Protein AF-A0A1A3UWG1-F1 (afdb_monomer_lite)

Secondary structure (DSSP, 8-state):
--HHHHHHHHHHHHHHHHHHHHHHHHHHHHHHHHHHHHHH-SPPSS-SS----PPPTTS--

Structure (mmCIF, N/CA/C/O backbone):
data_AF-A0A1A3UWG1-F1
#
_entry.id   AF-A0A1A3UWG1-F1
#
loop_
_atom_site.group_PDB
_atom_site.id
_atom_site.type_symbol
_atom_site.label_atom_id
_atom_site.label_alt_id
_atom_site.label_comp_id
_atom_site.label_asym_id
_atom_site.label_entity_id
_atom_site.label_seq_id
_atom_site.pdbx_PDB_ins_code
_atom_site.Cartn_x
_atom_site.Cartn_y
_atom_site.Cartn_z
_atom_site.occupancy
_atom_site.B_iso_or_equiv
_atom_site.auth_seq_id
_atom_site.auth_comp_id
_atom_site.auth_asym_id
_atom_site.auth_atom_id
_atom_site.pdbx_PDB_model_num
ATOM 1 N N . MET A 1 1 ? 27.950 -5.175 -34.443 1.00 51.72 1 MET A N 1
ATOM 2 C CA . MET A 1 1 ? 27.963 -4.885 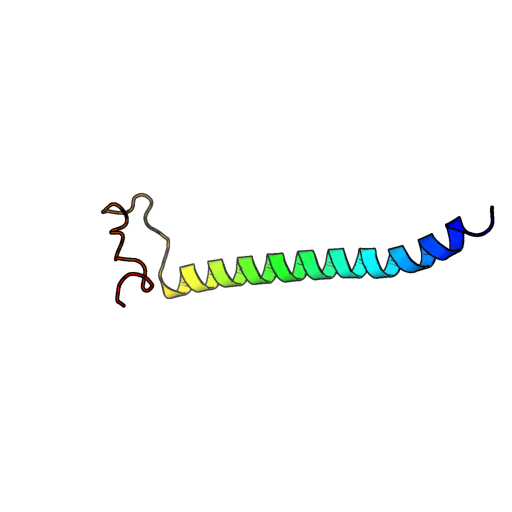-32.987 1.00 51.72 1 MET A CA 1
ATOM 3 C C . MET A 1 1 ? 27.359 -3.529 -32.556 1.00 51.72 1 MET A C 1
ATOM 5 O O . MET A 1 1 ? 27.409 -3.224 -31.377 1.00 51.72 1 MET A O 1
ATOM 9 N N . ARG A 1 2 ? 26.723 -2.713 -33.424 1.00 53.44 2 ARG A N 1
ATOM 10 C CA . ARG A 1 2 ? 26.208 -1.366 -33.043 1.00 53.44 2 ARG A CA 1
ATOM 11 C C . ARG A 1 2 ? 24.749 -1.300 -32.537 1.00 53.44 2 ARG A C 1
ATOM 13 O O . ARG A 1 2 ? 24.313 -0.241 -32.109 1.00 53.44 2 ARG A O 1
ATOM 20 N N . ARG A 1 3 ? 23.982 -2.401 -32.563 1.00 54.94 3 ARG A N 1
ATOM 21 C CA . ARG A 1 3 ? 22.550 -2.409 -32.172 1.00 54.94 3 ARG A CA 1
ATOM 22 C C . ARG A 1 3 ? 22.292 -2.600 -30.664 1.00 54.94 3 ARG A C 1
ATOM 24 O O . ARG A 1 3 ? 21.266 -2.143 -30.182 1.00 54.94 3 ARG A O 1
ATOM 31 N N . GLY A 1 4 ? 23.214 -3.212 -29.913 1.00 54.62 4 GLY A N 1
ATOM 32 C CA . GLY A 1 4 ? 23.034 -3.475 -28.472 1.00 54.62 4 GLY A CA 1
ATOM 33 C C . GLY A 1 4 ? 23.141 -2.228 -27.583 1.00 54.62 4 GLY A C 1
ATOM 34 O O . GLY A 1 4 ? 22.371 -2.074 -26.640 1.00 54.62 4 GLY A O 1
ATOM 35 N N . ALA A 1 5 ? 24.030 -1.292 -27.928 1.00 58.56 5 ALA A N 1
ATOM 36 C CA . ALA A 1 5 ? 24.241 -0.061 -27.159 1.00 58.56 5 ALA A CA 1
ATOM 37 C C . ALA A 1 5 ? 23.044 0.913 -27.226 1.00 58.56 5 ALA A C 1
ATOM 39 O O . ALA A 1 5 ? 22.738 1.592 -26.251 1.00 58.56 5 ALA A O 1
ATOM 40 N N . LEU A 1 6 ? 22.319 0.938 -28.351 1.00 59.75 6 LEU A N 1
ATOM 41 C CA . LEU A 1 6 ? 21.131 1.784 -28.537 1.00 59.75 6 LEU A CA 1
ATOM 42 C C . LEU A 1 6 ? 19.905 1.270 -27.758 1.00 59.75 6 LEU A C 1
ATOM 44 O O . LEU A 1 6 ? 19.061 2.062 -27.347 1.00 59.75 6 LEU A O 1
ATOM 48 N N . LEU A 1 7 ? 19.812 -0.044 -27.521 1.00 58.66 7 LEU A N 1
ATOM 49 C CA . LEU A 1 7 ? 18.767 -0.643 -26.679 1.00 58.66 7 LEU A CA 1
ATOM 50 C C . LEU A 1 7 ? 19.037 -0.402 -25.184 1.00 58.66 7 LEU A C 1
ATOM 52 O O . LEU A 1 7 ? 18.102 -0.150 -24.425 1.00 58.66 7 LEU A O 1
ATOM 56 N N . PHE A 1 8 ? 20.309 -0.379 -24.775 1.00 56.84 8 PHE A N 1
ATOM 57 C CA . PHE A 1 8 ? 20.723 -0.055 -23.404 1.00 56.84 8 PHE A CA 1
ATOM 58 C C . PHE A 1 8 ? 20.310 1.369 -22.984 1.00 56.84 8 PHE A C 1
ATOM 60 O O . PHE A 1 8 ? 19.867 1.584 -21.856 1.00 56.84 8 PHE A O 1
ATOM 67 N N . GLY A 1 9 ? 20.353 2.328 -23.917 1.00 60.03 9 GLY A N 1
ATOM 68 C CA . GLY A 1 9 ? 19.928 3.714 -23.679 1.00 60.03 9 GLY A CA 1
ATOM 69 C C . GLY A 1 9 ? 18.431 3.893 -23.378 1.00 60.03 9 GLY A C 1
ATOM 70 O O . GLY A 1 9 ? 18.061 4.864 -22.726 1.00 60.03 9 GLY A O 1
ATOM 71 N N . LYS A 1 10 ? 17.562 2.955 -23.790 1.00 58.50 10 LYS A N 1
ATOM 72 C CA . LYS A 1 10 ? 16.112 2.980 -23.495 1.00 58.50 10 LYS A CA 1
ATOM 73 C C . LYS A 1 10 ? 15.728 2.236 -22.217 1.00 58.50 10 LYS A C 1
ATOM 75 O O . LYS A 1 10 ? 14.697 2.546 -21.630 1.00 58.50 10 LYS A O 1
ATOM 80 N N . LEU A 1 11 ? 16.541 1.278 -21.776 1.00 61.50 11 LEU A N 1
ATOM 81 C CA . LEU A 1 11 ? 16.279 0.508 -20.557 1.00 61.50 11 LEU A CA 1
ATOM 82 C C . LEU A 1 11 ? 16.677 1.265 -19.284 1.00 61.50 11 LEU A C 1
ATOM 84 O O . LEU A 1 11 ? 16.083 1.030 -18.237 1.00 61.50 11 LEU A O 1
ATOM 88 N N . LEU A 1 12 ? 17.616 2.211 -19.374 1.00 66.25 12 LEU A N 1
ATOM 89 C CA . LEU A 1 12 ? 18.017 3.077 -18.258 1.00 66.25 12 LEU A CA 1
ATOM 90 C C . LEU A 1 12 ? 16.846 3.915 -17.695 1.00 66.25 12 LEU A C 1
ATOM 92 O O . LEU A 1 12 ? 16.570 3.807 -16.499 1.00 66.25 12 LEU A O 1
ATOM 96 N N . PRO A 1 13 ? 16.091 4.680 -18.513 1.00 68.56 13 PRO A N 1
ATOM 97 C CA . PRO A 1 13 ? 14.909 5.406 -18.039 1.00 68.56 13 PRO A CA 1
ATOM 98 C C . PRO A 1 13 ? 13.803 4.481 -17.520 1.00 68.56 13 PRO A C 1
ATOM 100 O O . PRO A 1 13 ? 13.172 4.772 -16.506 1.00 68.56 13 PRO A O 1
ATOM 103 N N . VAL A 1 14 ? 13.589 3.347 -18.196 1.00 75.62 14 VAL A N 1
ATOM 104 C CA . VAL A 1 14 ? 12.584 2.350 -17.798 1.00 75.62 14 VAL A CA 1
ATOM 105 C C . VAL A 1 14 ? 12.928 1.756 -16.431 1.00 75.62 14 VAL A C 1
ATOM 107 O O . VAL A 1 14 ? 12.050 1.652 -15.580 1.00 75.62 14 VAL A O 1
ATOM 110 N N . GLY A 1 15 ? 14.201 1.445 -16.177 1.00 80.12 15 GLY A N 1
ATOM 111 C CA . GLY A 1 15 ? 14.669 0.945 -14.885 1.00 80.12 15 GLY A CA 1
ATOM 112 C C . GLY A 1 15 ? 14.403 1.928 -13.746 1.00 80.12 15 GLY A C 1
ATOM 113 O O . GLY A 1 15 ? 13.874 1.535 -12.708 1.00 80.12 15 GLY A O 1
ATOM 114 N N . ILE A 1 16 ? 14.680 3.219 -13.959 1.00 85.88 16 ILE A N 1
ATOM 115 C CA . ILE A 1 16 ? 14.388 4.271 -12.970 1.00 85.88 16 ILE A CA 1
ATOM 116 C C . ILE A 1 16 ? 12.879 4.371 -12.721 1.00 85.88 16 ILE A C 1
ATOM 118 O O . ILE A 1 16 ? 12.448 4.393 -11.568 1.00 85.88 16 ILE A O 1
ATOM 122 N N . GLY A 1 17 ? 12.072 4.375 -13.785 1.00 87.12 17 GLY A N 1
ATOM 123 C CA . GLY A 1 17 ? 10.613 4.429 -13.676 1.00 87.12 17 GLY A CA 1
ATOM 124 C C . GLY A 1 17 ? 10.037 3.266 -12.866 1.00 87.12 17 GLY A C 1
ATOM 125 O O . GLY A 1 17 ? 9.178 3.477 -12.011 1.00 87.12 17 GLY A O 1
ATOM 126 N N . VAL A 1 18 ? 10.559 2.054 -13.067 1.00 92.50 18 VAL A N 1
ATOM 127 C CA . VAL A 1 18 ? 10.150 0.861 -12.310 1.00 92.50 18 VAL A CA 1
ATOM 128 C C . VAL A 1 18 ? 10.516 0.984 -10.831 1.00 92.50 18 VAL A C 1
ATOM 130 O O . VAL A 1 18 ? 9.674 0.704 -9.980 1.00 92.50 18 VAL A O 1
ATOM 133 N N . VAL A 1 19 ? 11.729 1.440 -10.503 1.00 93.75 19 VAL A N 1
ATOM 134 C CA . VAL A 1 19 ? 12.163 1.605 -9.104 1.00 93.75 19 VAL A CA 1
ATOM 135 C C . VAL A 1 19 ? 11.312 2.653 -8.387 1.00 93.75 19 VAL A C 1
ATOM 137 O O . VAL A 1 19 ? 10.798 2.394 -7.298 1.00 93.75 19 VAL A O 1
ATOM 140 N N . VAL A 1 20 ? 11.110 3.816 -9.009 1.00 93.81 20 VAL A N 1
ATOM 141 C CA . VAL A 1 20 ? 10.290 4.894 -8.439 1.00 93.81 20 VAL A CA 1
ATOM 142 C C . VAL A 1 20 ? 8.838 4.443 -8.276 1.00 93.81 20 VAL A C 1
ATOM 144 O O . VAL A 1 20 ? 8.254 4.642 -7.210 1.00 93.81 20 VAL A O 1
ATOM 147 N N . GLY A 1 21 ? 8.268 3.778 -9.285 1.00 92.56 21 GLY A N 1
ATOM 148 C CA . GLY A 1 21 ? 6.913 3.231 -9.221 1.00 92.56 21 GLY A CA 1
ATOM 149 C C . GLY A 1 21 ? 6.747 2.188 -8.114 1.00 92.56 21 GLY A C 1
ATOM 150 O O . GLY A 1 21 ? 5.789 2.254 -7.342 1.00 92.56 21 GLY A O 1
ATOM 151 N N . ALA A 1 22 ? 7.706 1.267 -7.974 1.00 93.94 22 ALA A N 1
ATOM 152 C CA . ALA A 1 22 ? 7.688 0.237 -6.939 1.00 93.94 22 ALA A CA 1
ATOM 153 C C . ALA A 1 22 ? 7.765 0.837 -5.526 1.00 93.94 22 ALA A C 1
ATOM 155 O O . ALA A 1 22 ? 6.971 0.471 -4.655 1.00 93.94 22 ALA A O 1
ATOM 156 N N . ILE A 1 23 ? 8.670 1.799 -5.305 1.00 97.31 23 ILE A N 1
ATOM 157 C CA . ILE A 1 23 ? 8.793 2.504 -4.020 1.00 97.31 23 ILE A CA 1
ATOM 158 C C . ILE A 1 23 ? 7.513 3.291 -3.719 1.00 97.31 23 ILE A C 1
ATOM 160 O O . ILE A 1 23 ? 6.991 3.207 -2.605 1.00 97.31 23 ILE A O 1
ATOM 164 N N . GLY A 1 24 ? 6.976 4.015 -4.704 1.00 96.06 24 GLY A N 1
ATOM 165 C CA . GLY A 1 24 ? 5.731 4.769 -4.560 1.00 96.06 24 GLY A CA 1
ATOM 166 C C . GLY A 1 24 ? 4.561 3.877 -4.140 1.00 96.06 24 GLY A C 1
ATOM 167 O O . GLY A 1 24 ? 3.888 4.165 -3.148 1.00 96.06 24 GLY A O 1
ATOM 168 N N . ASN A 1 25 ? 4.375 2.750 -4.832 1.00 96.38 25 ASN A N 1
ATOM 169 C CA . ASN A 1 25 ? 3.330 1.778 -4.514 1.00 96.38 25 ASN A CA 1
ATOM 170 C C . ASN A 1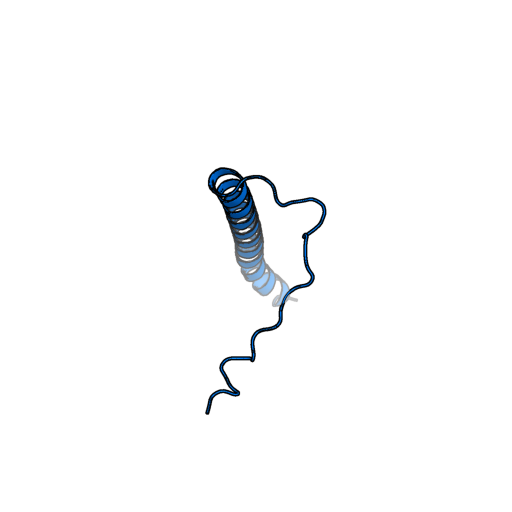 25 ? 3.500 1.184 -3.102 1.00 96.38 25 ASN A C 1
ATOM 172 O O . ASN A 1 25 ? 2.539 1.099 -2.334 1.00 96.38 25 ASN A O 1
ATOM 176 N N . TYR A 1 26 ? 4.733 0.842 -2.718 1.00 95.75 26 TYR A N 1
ATOM 177 C CA . TYR A 1 26 ? 5.035 0.313 -1.386 1.00 95.75 26 TYR A CA 1
ATOM 178 C C . TYR A 1 26 ? 4.699 1.310 -0.264 1.00 95.75 26 TYR A C 1
ATOM 180 O O . TYR A 1 26 ? 4.045 0.957 0.724 1.00 95.75 26 TYR A O 1
ATOM 188 N N . LEU A 1 27 ? 5.100 2.575 -0.416 1.00 97.44 27 LEU A N 1
ATOM 189 C CA . LEU A 1 27 ? 4.826 3.618 0.575 1.00 97.44 27 LEU A CA 1
ATOM 190 C C . LEU A 1 27 ? 3.328 3.927 0.688 1.00 97.44 27 LEU A C 1
ATOM 192 O O . LEU A 1 27 ? 2.832 4.116 1.804 1.00 97.44 27 LEU A O 1
ATOM 196 N N . ALA A 1 28 ? 2.604 3.938 -0.435 1.00 96.81 28 ALA A N 1
ATOM 197 C CA . ALA A 1 28 ? 1.157 4.129 -0.456 1.00 96.81 28 ALA A CA 1
ATOM 198 C C . ALA A 1 28 ? 0.434 3.021 0.327 1.00 96.81 28 ALA A C 1
ATOM 200 O O . ALA A 1 28 ? -0.348 3.323 1.234 1.00 96.81 28 ALA A O 1
ATOM 201 N N . GLY A 1 29 ? 0.773 1.752 0.071 1.00 95.19 29 GLY A N 1
ATOM 202 C CA . GLY A 1 29 ? 0.221 0.613 0.809 1.00 95.19 29 GLY A CA 1
ATOM 203 C C . GLY A 1 29 ? 0.508 0.694 2.311 1.00 95.19 29 GLY A C 1
ATOM 204 O O . GLY A 1 29 ? -0.401 0.572 3.136 1.00 95.19 29 GLY A O 1
ATOM 205 N N . LYS A 1 30 ? 1.752 1.011 2.691 1.00 96.44 30 LYS A N 1
ATOM 206 C CA . LYS A 1 30 ? 2.135 1.162 4.105 1.00 96.44 30 LYS A CA 1
ATOM 207 C C . LYS A 1 30 ? 1.373 2.298 4.793 1.00 96.44 30 LYS A C 1
ATOM 209 O O . LYS A 1 30 ? 0.968 2.164 5.951 1.00 96.44 30 LYS A O 1
ATOM 214 N N . LYS A 1 31 ? 1.142 3.414 4.094 1.00 96.00 31 LYS A N 1
ATOM 215 C CA . LYS A 1 31 ? 0.340 4.531 4.612 1.00 96.00 31 LYS A CA 1
ATOM 216 C C . LYS A 1 31 ? -1.124 4.134 4.781 1.00 96.00 31 LYS A C 1
ATOM 218 O O . LYS A 1 31 ? -1.702 4.495 5.804 1.00 96.00 31 LYS A O 1
ATOM 223 N N . MET A 1 32 ? -1.684 3.364 3.849 1.00 95.44 32 MET A N 1
ATOM 224 C CA . MET A 1 32 ? -3.053 2.854 3.934 1.00 95.44 32 MET A CA 1
ATOM 225 C C . MET A 1 32 ? -3.240 1.947 5.153 1.00 95.44 32 MET A C 1
ATOM 227 O O . MET A 1 32 ? -4.141 2.189 5.950 1.00 95.44 32 MET A O 1
ATOM 231 N N . ILE A 1 33 ? -2.333 0.988 5.372 1.00 93.88 33 ILE A N 1
ATOM 232 C CA . ILE A 1 33 ? -2.359 0.104 6.551 1.00 93.88 33 ILE A CA 1
ATOM 233 C C . ILE A 1 33 ? -2.251 0.917 7.844 1.00 93.88 33 ILE A C 1
ATOM 235 O O . ILE A 1 33 ? -3.003 0.690 8.791 1.00 93.88 33 ILE A O 1
ATOM 239 N N . ARG A 1 34 ? -1.335 1.891 7.902 1.00 95.50 34 ARG A N 1
ATOM 240 C CA . ARG A 1 3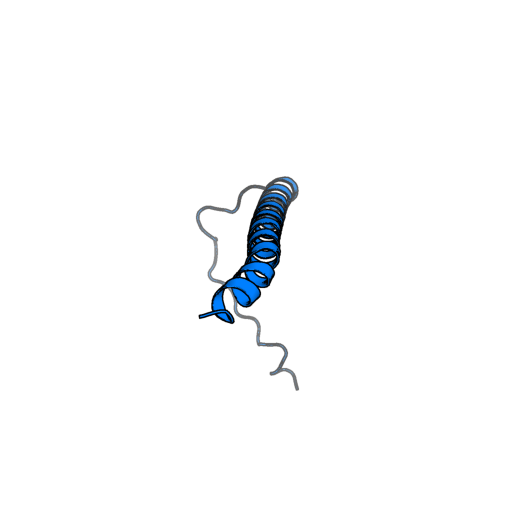4 ? -1.184 2.752 9.084 1.00 95.50 34 ARG A CA 1
ATOM 241 C C . ARG A 1 34 ? -2.436 3.589 9.337 1.00 95.50 34 ARG A C 1
ATOM 243 O O . ARG A 1 34 ? -2.812 3.768 10.489 1.00 95.50 34 ARG A O 1
ATOM 250 N N . ASN A 1 35 ? -3.062 4.106 8.284 1.00 95.38 35 ASN A N 1
ATOM 251 C CA . ASN A 1 35 ? -4.291 4.879 8.401 1.00 95.38 35 ASN A CA 1
ATOM 252 C C . ASN A 1 35 ? -5.460 4.009 8.875 1.00 95.38 35 ASN A C 1
ATOM 254 O O . ASN A 1 35 ? -6.165 4.403 9.794 1.00 95.38 35 ASN A O 1
ATOM 258 N N . ALA A 1 36 ? -5.610 2.807 8.315 1.00 94.81 36 ALA A N 1
ATOM 259 C CA . ALA A 1 36 ? -6.615 1.842 8.747 1.00 94.81 36 ALA A CA 1
ATOM 260 C C . ALA A 1 36 ? -6.433 1.465 10.225 1.00 94.81 36 ALA A C 1
ATOM 262 O O . ALA A 1 36 ? -7.387 1.545 10.986 1.00 94.81 36 ALA A O 1
ATOM 263 N N . ASN A 1 37 ? -5.204 1.172 10.663 1.00 94.25 37 ASN A N 1
ATOM 264 C CA . ASN A 1 37 ? -4.927 0.904 12.080 1.00 94.25 37 ASN A CA 1
ATOM 265 C C . ASN A 1 37 ? -5.220 2.109 12.985 1.00 94.25 37 ASN A C 1
ATOM 267 O O . ASN A 1 37 ? -5.636 1.933 14.122 1.00 94.25 37 ASN A O 1
ATOM 271 N N . ARG A 1 38 ? -5.004 3.341 12.506 1.00 93.81 38 ARG A N 1
ATOM 272 C CA . ARG A 1 38 ? -5.340 4.555 13.269 1.00 93.81 38 ARG A CA 1
ATOM 273 C C . ARG A 1 38 ? -6.846 4.789 13.369 1.00 93.81 38 ARG A C 1
ATOM 275 O O . ARG A 1 38 ? -7.296 5.262 14.402 1.00 93.81 38 ARG A O 1
ATOM 282 N N . ALA A 1 39 ? -7.593 4.496 12.308 1.00 94.25 39 ALA A N 1
ATOM 283 C CA . ALA A 1 39 ? -9.035 4.721 12.251 1.00 94.25 39 ALA A CA 1
ATOM 284 C C . ALA A 1 39 ? -9.839 3.604 12.936 1.00 94.25 39 ALA A C 1
ATOM 286 O O . ALA A 1 39 ? -10.816 3.886 13.618 1.00 94.25 39 ALA A O 1
ATOM 287 N N . PHE A 1 40 ? -9.426 2.347 12.756 1.00 92.50 40 PHE A N 1
ATOM 288 C CA . PHE A 1 40 ? -10.162 1.161 13.208 1.00 92.50 40 PHE A CA 1
ATOM 289 C C . PHE A 1 40 ? -9.493 0.424 14.376 1.00 92.50 40 PHE A C 1
ATOM 291 O O . PHE A 1 40 ? -10.110 -0.455 14.972 1.00 92.50 40 PHE A O 1
ATOM 298 N N . GLY A 1 41 ? -8.250 0.766 14.719 1.00 90.12 41 GLY A N 1
ATOM 299 C CA . GLY A 1 41 ? -7.453 0.025 15.695 1.00 90.12 41 GLY A CA 1
ATOM 300 C C . GLY A 1 41 ? -6.732 -1.181 15.087 1.00 90.12 41 GLY A C 1
ATOM 301 O O . GLY A 1 41 ? -6.782 -1.430 13.881 1.00 90.12 41 GLY A O 1
ATOM 302 N N . ALA A 1 42 ? -6.019 -1.919 15.938 1.00 88.38 42 ALA A N 1
ATOM 303 C CA . ALA A 1 42 ? -5.303 -3.119 15.524 1.00 88.38 42 ALA A CA 1
ATOM 304 C C . ALA A 1 42 ? -6.284 -4.262 15.200 1.00 88.38 42 ALA A C 1
ATOM 306 O O . ALA A 1 42 ? -7.266 -4.445 15.927 1.00 88.38 42 ALA A O 1
ATOM 307 N N . PRO A 1 43 ? -6.024 -5.064 14.151 1.00 86.25 43 PRO A N 1
ATOM 308 C CA . PRO A 1 43 ? -6.841 -6.233 13.866 1.00 86.25 43 PRO A CA 1
ATOM 309 C C . PRO A 1 43 ? -6.744 -7.253 15.015 1.00 86.25 43 PRO A C 1
ATOM 311 O O . PRO A 1 43 ? -5.668 -7.428 15.597 1.00 86.25 43 PRO A O 1
ATOM 314 N N . PRO A 1 44 ? -7.842 -7.955 15.345 1.00 87.44 44 PRO A N 1
ATOM 315 C CA . PRO A 1 44 ? -7.828 -8.973 16.386 1.00 87.44 44 PRO A CA 1
ATOM 316 C C . PRO A 1 44 ? -6.952 -10.166 15.976 1.00 87.44 44 PRO A C 1
ATOM 318 O O . PRO A 1 44 ? -6.982 -10.604 14.827 1.00 87.44 44 PRO A O 1
ATOM 321 N N . ALA A 1 45 ? -6.212 -10.742 16.932 1.00 87.69 45 ALA A N 1
ATOM 322 C CA . ALA A 1 45 ? -5.351 -11.910 16.694 1.00 87.69 45 ALA A CA 1
ATOM 323 C C . ALA A 1 45 ? -6.136 -13.154 16.241 1.00 87.69 45 ALA A C 1
ATOM 325 O O . ALA A 1 45 ? -5.611 -14.014 15.536 1.00 87.69 45 ALA A O 1
ATOM 326 N N . ARG A 1 46 ? -7.410 -13.243 16.639 1.00 87.62 46 ARG A N 1
ATOM 327 C CA . ARG A 1 46 ? -8.339 -14.279 16.201 1.00 87.62 46 ARG A CA 1
ATOM 328 C C . ARG A 1 46 ? -9.686 -13.650 15.893 1.00 87.62 46 ARG A C 1
ATOM 330 O O . ARG A 1 46 ? -10.288 -13.009 16.752 1.00 87.62 46 ARG A O 1
ATOM 337 N N . TRP A 1 47 ? -10.167 -13.866 14.676 1.00 85.62 47 TRP A N 1
ATOM 338 C CA . TRP A 1 47 ? -11.517 -13.470 14.304 1.00 85.62 47 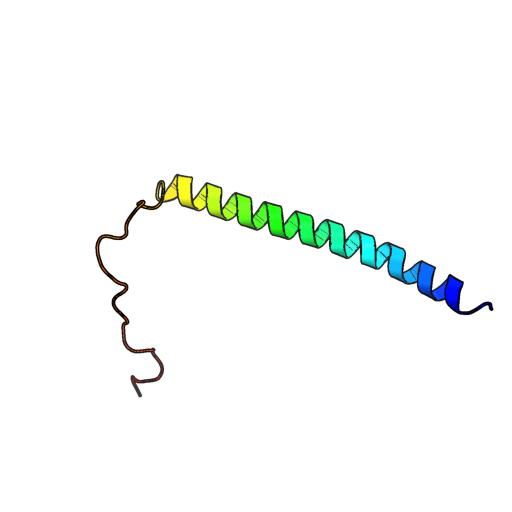TRP A CA 1
ATOM 339 C C . TRP A 1 47 ? -12.532 -14.347 15.052 1.00 85.62 47 TRP A C 1
ATOM 341 O O . TRP A 1 47 ? -12.379 -15.570 15.066 1.00 85.62 47 TRP A O 1
ATOM 351 N N . PRO A 1 48 ? -13.555 -13.754 15.689 1.00 81.75 48 PRO A N 1
ATOM 352 C CA . PRO A 1 48 ? -14.462 -14.484 16.574 1.00 81.75 48 PRO A CA 1
ATOM 353 C C . PRO A 1 48 ? -15.389 -15.464 15.844 1.00 81.75 48 PRO A C 1
ATOM 355 O O . PRO A 1 48 ? -15.933 -16.364 16.477 1.00 81.75 48 PRO A O 1
ATOM 358 N N . ARG A 1 49 ? -15.591 -15.314 14.529 1.00 82.31 49 ARG A N 1
ATOM 359 C CA . ARG A 1 49 ? -16.397 -16.229 13.707 1.00 82.31 49 ARG A CA 1
ATOM 360 C C . ARG A 1 49 ? -15.764 -16.404 12.331 1.00 82.31 49 ARG A C 1
ATOM 362 O O . ARG A 1 49 ? -15.118 -15.485 11.830 1.00 82.31 49 ARG A O 1
ATOM 369 N N . ALA A 1 50 ? -15.957 -17.581 11.735 1.00 78.44 50 ALA A N 1
ATOM 370 C CA . ALA A 1 50 ? -15.596 -17.822 10.343 1.00 78.44 50 ALA A CA 1
ATOM 371 C C . ALA A 1 50 ? -16.367 -16.858 9.429 1.00 78.44 50 ALA A C 1
ATOM 373 O O . ALA A 1 50 ? -17.502 -16.485 9.736 1.00 78.44 50 ALA A O 1
ATOM 374 N N . LEU A 1 51 ? -15.738 -16.445 8.326 1.00 82.12 51 LEU A N 1
ATOM 375 C CA . LEU A 1 51 ? -16.340 -15.541 7.351 1.00 82.12 51 LEU A CA 1
ATOM 376 C C . LEU A 1 51 ? -17.683 -16.124 6.883 1.00 82.12 51 LEU A C 1
ATOM 378 O O . LEU A 1 51 ? -17.720 -17.208 6.301 1.00 82.12 51 LEU A O 1
ATOM 382 N N . HIS A 1 52 ? -18.783 -15.422 7.155 1.00 81.38 52 HIS A N 1
ATOM 383 C CA . HIS A 1 52 ? -20.085 -15.807 6.628 1.00 81.38 52 HIS A CA 1
ATOM 384 C C . HIS A 1 52 ? -20.130 -15.406 5.154 1.00 81.38 52 HIS A C 1
ATOM 386 O O . HIS A 1 52 ? -20.140 -14.218 4.828 1.00 81.38 52 HIS A O 1
ATOM 392 N N . LEU A 1 53 ? -20.089 -16.399 4.268 1.00 83.31 53 LEU A N 1
ATOM 393 C CA . LEU A 1 53 ? -20.215 -16.176 2.835 1.00 83.31 53 LEU A CA 1
ATOM 394 C C . LEU A 1 53 ? -21.666 -15.805 2.538 1.00 83.31 53 LEU A C 1
ATOM 396 O O . LEU A 1 53 ? -22.548 -16.659 2.534 1.00 83.31 53 LEU A O 1
ATOM 400 N N . VAL A 1 54 ? -21.903 -14.520 2.302 1.00 84.12 54 VAL A N 1
ATOM 401 C CA . VAL A 1 54 ? -23.137 -14.074 1.657 1.00 84.12 54 VAL A CA 1
ATOM 402 C C . VAL A 1 54 ? -23.118 -14.535 0.194 1.00 84.12 54 VAL A C 1
ATOM 404 O O . VAL A 1 54 ? -22.03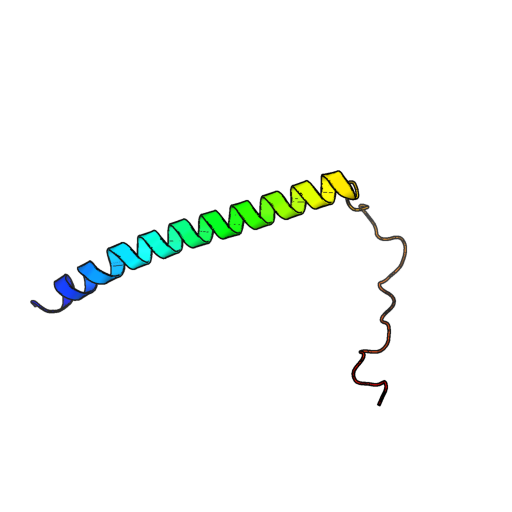7 -14.563 -0.410 1.00 84.12 54 VAL A O 1
ATOM 407 N N . PRO A 1 55 ? -24.279 -14.905 -0.382 1.00 82.62 55 PRO A N 1
ATOM 408 C CA . PRO A 1 55 ? -24.375 -15.286 -1.785 1.00 82.62 55 PRO A CA 1
ATOM 409 C C . PRO A 1 55 ? -23.700 -14.236 -2.662 1.00 82.62 55 PRO A C 1
ATOM 411 O O . PRO A 1 55 ? -23.851 -13.030 -2.443 1.00 82.62 55 PRO A O 1
ATOM 414 N N . ARG A 1 56 ? -22.920 -14.685 -3.647 1.00 79.25 56 ARG A N 1
ATOM 415 C CA . ARG A 1 56 ? -22.330 -13.762 -4.616 1.00 79.25 56 ARG A CA 1
ATOM 416 C C . ARG A 1 56 ? -23.483 -13.055 -5.316 1.00 79.25 56 ARG A C 1
ATOM 418 O O . ARG A 1 56 ? -24.399 -13.708 -5.794 1.00 79.25 56 ARG A O 1
ATOM 425 N N . ILE A 1 57 ? -23.399 -11.732 -5.413 1.00 79.56 57 ILE A N 1
ATOM 426 C CA . ILE A 1 57 ? -24.380 -10.839 -6.056 1.00 79.56 57 ILE A CA 1
ATOM 427 C C . ILE A 1 57 ? -24.793 -11.237 -7.491 1.00 79.56 57 ILE A C 1
ATOM 429 O O . ILE A 1 57 ? -25.714 -10.645 -8.035 1.00 79.56 57 ILE A O 1
ATOM 433 N N . HIS A 1 58 ? -24.135 -12.226 -8.105 1.00 70.62 58 HIS A N 1
ATOM 434 C CA . HIS A 1 58 ? -24.499 -12.780 -9.408 1.00 70.62 58 HIS A CA 1
ATOM 435 C C . HIS A 1 58 ? -25.613 -13.846 -9.352 1.00 70.62 58 HIS A C 1
ATOM 437 O O . HIS A 1 58 ? -26.245 -14.094 -10.367 1.00 70.62 58 HIS A O 1
ATOM 443 N N . GLU A 1 59 ? -25.886 -14.435 -8.184 1.00 61.97 59 GLU A N 1
ATOM 444 C CA . GLU A 1 59 ? -26.893 -15.498 -7.989 1.00 61.97 59 GLU A CA 1
ATOM 445 C C . GLU A 1 59 ? -28.284 -14.944 -7.600 1.00 61.97 59 GLU A C 1
ATOM 447 O O . GLU A 1 59 ? -29.173 -15.697 -7.217 1.00 61.97 59 GLU A O 1
ATOM 452 N N . ALA A 1 60 ? -28.464 -13.618 -7.627 1.00 61.12 60 ALA A N 1
ATOM 453 C CA . ALA A 1 60 ? -29.710 -12.926 -7.274 1.00 61.12 60 ALA A CA 1
ATOM 454 C C . ALA A 1 60 ? -30.473 -12.414 -8.515 1.00 61.12 60 ALA A C 1
ATOM 456 O O . ALA A 1 60 ? 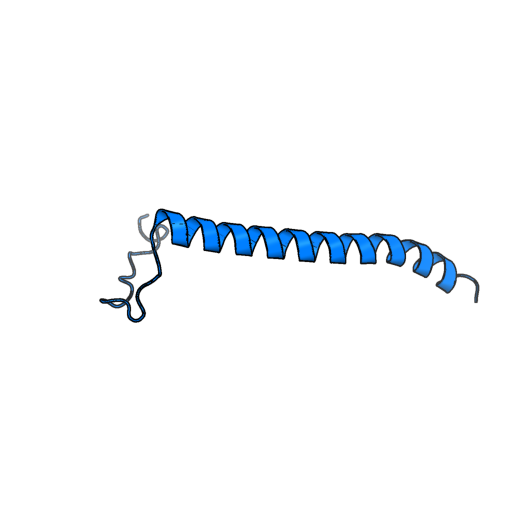-31.095 -11.352 -8.459 1.00 61.12 60 ALA A O 1
ATOM 457 N N . GLY A 1 61 ? -30.353 -13.135 -9.635 1.00 53.38 61 GLY A N 1
ATOM 458 C CA . GLY A 1 61 ? -31.075 -12.896 -10.888 1.00 53.38 61 GLY A CA 1
ATOM 459 C C . GLY A 1 61 ? -32.138 -13.952 -11.130 1.00 53.38 61 GLY A C 1
ATOM 460 O O . GLY A 1 61 ? -31.822 -15.140 -10.906 1.00 53.38 61 GLY A O 1
#

Radius of gyration: 22.81 Å; chains: 1; bounding box: 59×23×50 Å

pLDDT: mean 81.16, std 14.78, range [51.72, 97.44]

Foldseek 3Di:
DPPPVVVVVVVVVVVVVVVVVVVVVVVVVVVVVVVCCVVPNDDDPDDPDDDDDDPDPVVPD

Sequence (61 aa):
MRRGALLFGKLLPVGIGVVVGAIGNYLAGKKMIRNANRAFGAPPARWPRALHLVPRIHEAG